Protein AF-A0A316EI68-F1 (afdb_monomer)

InterPro domains:
  IPR009288 Gamma-glutamylcyclotransferase, AIG2-like domain [PF06094] (2-66)
  IPR036568 Gamma-glutamyl cyclotransferase-like superfamily [SSF110857] (9-66)

Nearest PDB structures (foldseek):
  5vog-assembly1_A-2  TM=6.009E-01  e=2.209E+00  Neisseria gonorrhoeae
  1yu9-assembly1_A  TM=3.524E-01  e=1.386E+00  Homo sapiens
  5d80-assembly2_g  TM=3.640E-01  e=2.361E+00  Saccharomyces cerevisiae S288C
  5d80-assembly1_G  TM=3.641E-01  e=2.697E+00  Saccharomyces cerevisiae S288C
  7r0q-assembly2_B  TM=3.190E-01  e=7.320E+00  Homo sapiens

Structure (mmCIF, N/CA/C/O backbone):
data_AF-A0A316EI68-F1
#
_entry.id   AF-A0A316EI68-F1
#
loop_
_atom_site.group_PDB
_atom_site.id
_atom_site.type_symbol
_atom_site.label_atom_id
_atom_site.label_alt_id
_atom_site.label_comp_id
_atom_site.label_asym_id
_atom_site.label_entity_id
_atom_site.label_seq_id
_atom_site.pdbx_PDB_ins_code
_atom_site.Cartn_x
_atom_site.Cartn_y
_atom_site.Cartn_z
_atom_site.occupancy
_atom_site.B_iso_or_equiv
_atom_site.auth_seq_id
_atom_site.auth_comp_id
_atom_site.auth_asym_id
_atom_site.auth_atom_id
_atom_site.pdbx_PDB_model_num
ATOM 1 N N . MET A 1 1 ? -7.241 2.957 7.451 1.00 86.25 1 MET A N 1
ATOM 2 C CA . MET A 1 1 ? -6.798 1.689 8.074 1.00 86.25 1 MET A CA 1
ATOM 3 C C . MET A 1 1 ? -7.855 0.630 7.813 1.00 86.25 1 MET A C 1
ATOM 5 O O . MET A 1 1 ? -9.027 0.918 8.019 1.00 86.25 1 MET A O 1
ATOM 9 N N . TYR A 1 2 ? -7.462 -0.559 7.354 1.00 92.56 2 TYR A N 1
ATOM 10 C CA . TYR A 1 2 ? -8.380 -1.671 7.083 1.00 92.56 2 TYR A CA 1
ATOM 11 C C . TYR A 1 2 ? -7.869 -2.948 7.751 1.00 92.56 2 TYR A C 1
ATOM 13 O O .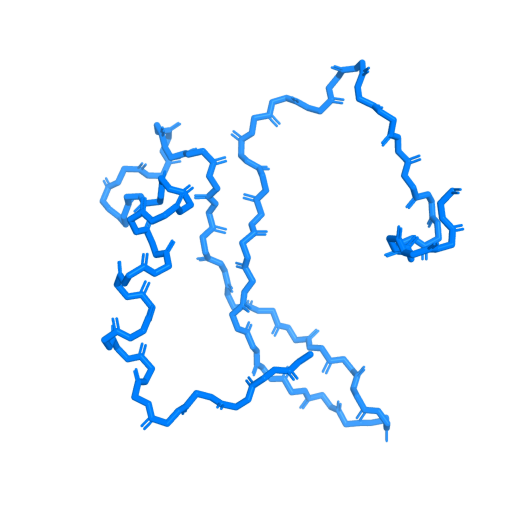 TYR A 1 2 ? -6.669 -3.212 7.743 1.00 92.56 2 TYR A O 1
ATOM 21 N N . LYS A 1 3 ? -8.778 -3.761 8.301 1.00 91.81 3 LYS A N 1
ATOM 22 C CA . LYS A 1 3 ? -8.445 -5.093 8.822 1.00 91.81 3 LYS A CA 1
ATOM 23 C C . LYS A 1 3 ? -8.625 -6.130 7.720 1.00 91.81 3 LYS A C 1
ATOM 25 O O . LYS A 1 3 ? -9.732 -6.307 7.215 1.00 91.81 3 LYS A O 1
ATOM 30 N N . LEU A 1 4 ? -7.553 -6.839 7.380 1.00 90.81 4 LEU A N 1
ATOM 31 C CA . LEU A 1 4 ? -7.585 -7.855 6.331 1.00 90.81 4 LEU A CA 1
ATOM 32 C C . LEU A 1 4 ? -8.017 -9.208 6.911 1.00 90.81 4 LEU A C 1
ATOM 34 O O . LEU A 1 4 ? -7.436 -9.694 7.878 1.00 90.81 4 LEU A O 1
ATOM 38 N N . THR A 1 5 ? -9.029 -9.834 6.313 1.00 89.12 5 THR A N 1
ATOM 39 C CA . THR A 1 5 ? -9.535 -11.158 6.726 1.00 89.12 5 THR A CA 1
ATOM 40 C C . THR A 1 5 ? -8.723 -12.317 6.145 1.00 89.12 5 THR A C 1
ATOM 42 O O . THR A 1 5 ? -8.717 -13.411 6.699 1.00 89.12 5 THR A O 1
ATOM 45 N N . SER A 1 6 ? -8.027 -12.100 5.029 1.00 91.44 6 SER A N 1
ATOM 46 C CA . SER A 1 6 ? -7.135 -13.072 4.383 1.00 91.44 6 SER A CA 1
ATOM 47 C C . SER A 1 6 ? -5.880 -12.355 3.881 1.00 91.44 6 SER A C 1
ATOM 49 O O . SER A 1 6 ? -5.758 -12.117 2.677 1.00 91.44 6 SER A O 1
ATOM 51 N N . PRO A 1 7 ? -4.967 -11.971 4.795 1.00 90.19 7 PRO A N 1
ATOM 52 C CA . PRO A 1 7 ? -3.875 -11.051 4.493 1.00 90.19 7 PRO A CA 1
ATOM 53 C C . PRO A 1 7 ? -3.000 -11.560 3.353 1.00 90.19 7 PRO A C 1
ATOM 55 O O . PRO A 1 7 ? -2.820 -10.826 2.402 1.00 90.19 7 PRO A O 1
ATOM 58 N N . ILE A 1 8 ? -2.571 -12.826 3.366 1.00 92.62 8 ILE A N 1
ATOM 59 C CA . ILE A 1 8 ? -1.678 -13.385 2.333 1.00 92.62 8 ILE A CA 1
ATOM 60 C C . ILE A 1 8 ? -2.260 -13.227 0.919 1.00 92.62 8 ILE A C 1
ATOM 62 O O . ILE A 1 8 ? -1.580 -12.750 0.018 1.00 92.62 8 ILE A O 1
ATOM 66 N N . LYS A 1 9 ? -3.530 -13.607 0.720 1.00 94.44 9 LYS A N 1
ATOM 67 C CA . LYS A 1 9 ? -4.167 -13.559 -0.606 1.00 94.44 9 LYS A CA 1
ATOM 68 C C . LYS A 1 9 ? -4.393 -12.130 -1.079 1.00 94.44 9 LYS A C 1
ATOM 70 O O . LYS A 1 9 ? -4.136 -11.827 -2.234 1.00 94.44 9 LYS A O 1
ATOM 75 N N . LEU A 1 10 ? -4.901 -11.274 -0.195 1.00 95.25 10 LEU A N 1
ATOM 76 C CA . LEU A 1 10 ? -5.191 -9.892 -0.558 1.00 95.25 10 LEU A CA 1
ATOM 77 C C . LEU A 1 10 ? -3.905 -9.106 -0.808 1.00 95.25 10 LEU A C 1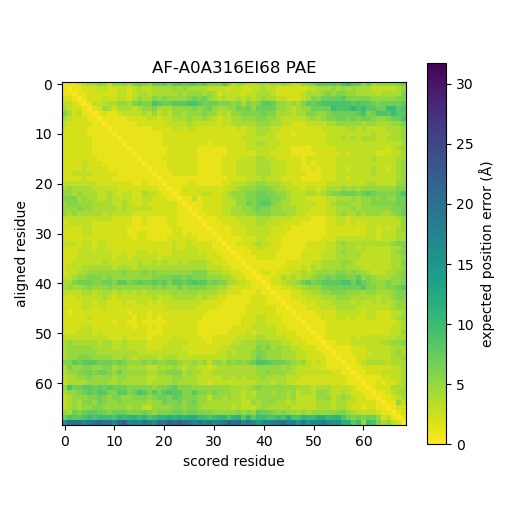
ATOM 79 O O . LEU A 1 10 ? -3.840 -8.332 -1.750 1.00 95.25 10 LEU A O 1
ATOM 83 N N . LEU A 1 11 ? -2.881 -9.343 0.007 1.00 96.12 11 LEU A N 1
ATOM 84 C CA . LEU A 1 11 ? -1.568 -8.751 -0.169 1.00 96.12 11 LEU A CA 1
ATOM 85 C C . LEU A 1 11 ? -0.940 -9.147 -1.504 1.00 96.12 11 LEU A C 1
ATOM 87 O O . LEU A 1 11 ? -0.442 -8.263 -2.172 1.00 96.12 11 LEU A O 1
ATOM 91 N N . ALA A 1 12 ? -1.044 -10.404 -1.943 1.00 95.69 12 ALA A N 1
ATOM 92 C CA . ALA A 1 12 ? -0.548 -10.800 -3.264 1.00 95.69 12 ALA A CA 1
ATOM 93 C C . ALA A 1 12 ? -1.244 -10.047 -4.418 1.00 95.69 12 ALA A C 1
ATOM 95 O O . ALA A 1 12 ? -0.592 -9.661 -5.380 1.00 95.69 12 ALA A O 1
ATOM 96 N N . ILE A 1 13 ? -2.556 -9.802 -4.306 1.00 96.25 13 ILE A N 1
ATOM 97 C CA . ILE A 1 13 ? -3.312 -9.016 -5.300 1.00 96.25 13 ILE A CA 1
ATOM 98 C C . ILE A 1 13 ? -2.868 -7.548 -5.283 1.00 96.25 13 ILE A C 1
ATOM 100 O O . ILE A 1 13 ? -2.730 -6.932 -6.335 1.00 96.25 13 ILE A O 1
ATOM 104 N N . LEU A 1 14 ? -2.665 -6.980 -4.092 1.00 96.81 14 LEU A N 1
ATOM 105 C CA . LEU A 1 14 ? -2.185 -5.607 -3.950 1.00 96.81 14 LEU A CA 1
ATOM 106 C C . LEU A 1 14 ? -0.736 -5.4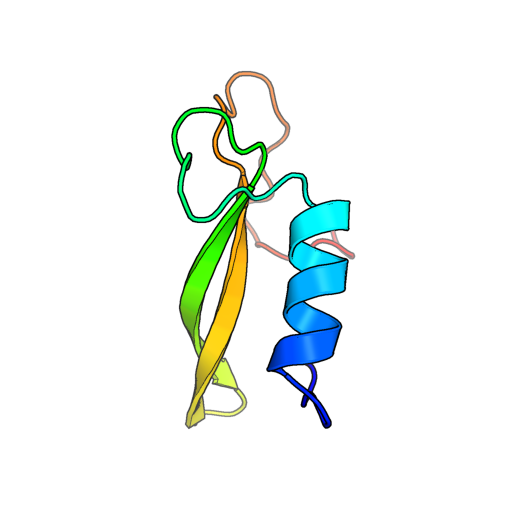64 -4.433 1.00 96.81 14 LEU A C 1
ATOM 108 O O . LEU A 1 14 ? -0.433 -4.478 -5.083 1.00 96.81 14 LEU A O 1
ATOM 112 N N . ASP A 1 15 ? 0.124 -6.449 -4.172 1.00 97.50 15 ASP A N 1
ATOM 113 C CA . ASP A 1 15 ? 1.512 -6.471 -4.642 1.00 97.50 15 ASP A CA 1
ATOM 114 C C . ASP A 1 15 ? 1.561 -6.416 -6.174 1.00 97.50 15 ASP A C 1
ATOM 116 O O . ASP A 1 15 ? 2.300 -5.617 -6.739 1.00 97.50 15 ASP A O 1
ATOM 120 N N . GLU A 1 16 ? 0.726 -7.212 -6.850 1.00 97.25 16 GLU A N 1
ATOM 121 C CA . GLU A 1 16 ? 0.597 -7.177 -8.311 1.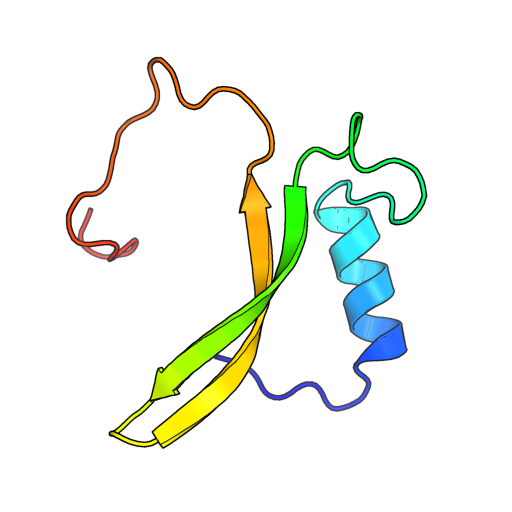00 97.25 16 GLU A CA 1
ATOM 122 C C . GLU A 1 16 ? 0.076 -5.819 -8.806 1.00 97.25 16 GLU A C 1
ATOM 124 O O . GLU A 1 16 ? 0.635 -5.251 -9.742 1.00 97.25 16 GLU A O 1
ATOM 129 N N . TYR A 1 17 ? -0.970 -5.283 -8.167 1.00 97.38 17 TYR A N 1
ATOM 130 C CA . TYR A 1 17 ? -1.572 -4.000 -8.542 1.00 97.38 17 TYR A CA 1
ATOM 131 C C . TYR A 1 17 ? -0.610 -2.813 -8.377 1.00 97.38 17 TYR A C 1
ATOM 133 O O . TYR A 1 17 ? -0.590 -1.921 -9.220 1.00 97.38 17 TYR A O 1
ATOM 141 N N . GLU A 1 18 ? 0.183 -2.804 -7.305 1.00 97.56 18 GLU 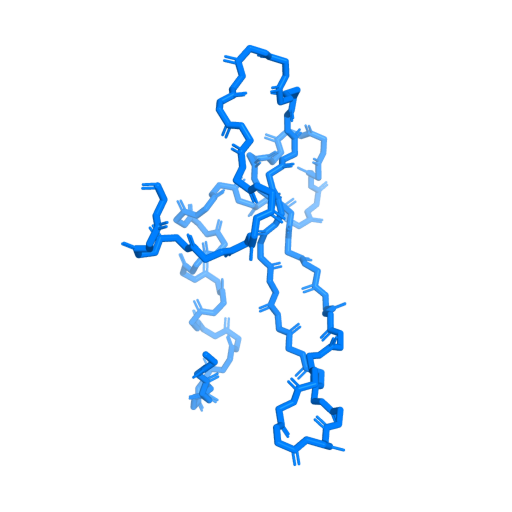A N 1
ATOM 142 C CA . GLU A 1 18 ? 1.149 -1.744 -6.986 1.00 97.56 18 GLU A CA 1
ATOM 143 C C . GLU A 1 18 ? 2.517 -1.958 -7.666 1.00 97.56 18 GLU A C 1
ATOM 145 O O . GLU A 1 18 ? 3.460 -1.207 -7.412 1.00 97.56 18 GLU A O 1
ATOM 150 N N . GLU A 1 19 ? 2.650 -2.985 -8.517 1.00 97.88 19 GLU A N 1
ATOM 151 C CA . GLU A 1 19 ? 3.910 -3.377 -9.165 1.00 97.88 19 GLU A CA 1
ATOM 152 C C . GLU A 1 19 ? 5.062 -3.552 -8.150 1.00 97.88 19 GLU A C 1
ATOM 154 O O . GLU A 1 19 ? 6.189 -3.079 -8.350 1.00 97.88 19 GLU A O 1
ATOM 159 N N . PHE A 1 20 ? 4.761 -4.215 -7.029 1.00 98.06 20 PHE A N 1
ATOM 160 C CA . PHE A 1 20 ? 5.727 -4.606 -6.010 1.00 98.06 20 PHE A CA 1
ATOM 161 C C . PHE A 1 20 ? 6.192 -6.051 -6.221 1.00 98.0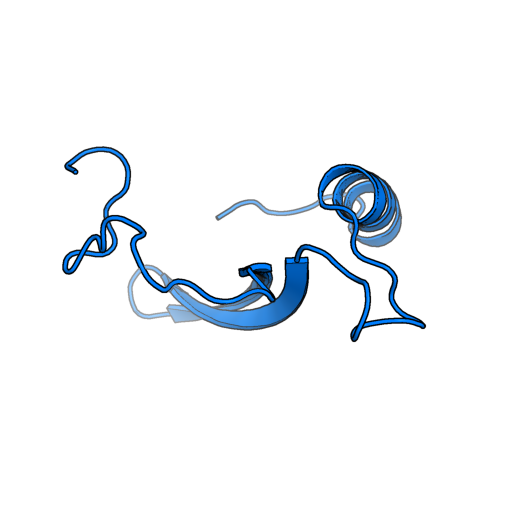6 20 PHE A C 1
ATOM 163 O O . PHE A 1 20 ? 5.412 -7.004 -6.175 1.00 98.06 20 PHE A O 1
ATOM 170 N N . PHE A 1 21 ? 7.502 -6.219 -6.375 1.00 96.06 21 PHE A N 1
ATOM 171 C CA . PHE A 1 21 ? 8.169 -7.503 -6.536 1.00 96.06 21 PHE A CA 1
ATOM 172 C C . PHE A 1 21 ? 9.062 -7.761 -5.320 1.00 96.06 21 PHE A C 1
ATOM 174 O O . PHE A 1 21 ? 10.116 -7.150 -5.175 1.00 96.06 21 PHE A O 1
ATOM 181 N N . ALA A 1 22 ? 8.663 -8.695 -4.451 1.00 92.62 22 ALA A N 1
ATOM 182 C CA . ALA A 1 22 ? 9.361 -8.962 -3.186 1.00 92.62 22 ALA A CA 1
ATOM 183 C C . ALA A 1 22 ? 10.840 -9.373 -3.349 1.00 92.62 22 ALA A C 1
ATOM 185 O O . ALA A 1 22 ? 11.651 -9.109 -2.462 1.00 92.62 22 ALA A O 1
ATOM 186 N N . ASP A 1 23 ? 11.186 -9.991 -4.481 1.00 95.25 23 ASP A N 1
ATOM 187 C CA . ASP A 1 23 ? 12.555 -10.398 -4.814 1.00 95.25 23 ASP A CA 1
ATOM 188 C C . ASP A 1 23 ? 13.323 -9.326 -5.619 1.00 95.25 23 ASP A C 1
ATOM 190 O O . ASP A 1 23 ? 14.513 -9.490 -5.888 1.00 95.25 23 ASP A O 1
ATOM 194 N N . ASP A 1 24 ? 12.664 -8.225 -6.002 1.00 95.62 24 ASP A N 1
ATOM 195 C CA . ASP A 1 24 ? 13.232 -7.140 -6.807 1.00 95.62 24 ASP A CA 1
ATOM 196 C C . ASP A 1 24 ? 12.686 -5.764 -6.392 1.00 95.62 24 ASP A C 1
ATOM 198 O O . ASP A 1 24 ? 11.954 -5.071 -7.111 1.00 95.62 24 ASP A O 1
ATOM 202 N N . ASN A 1 25 ? 13.095 -5.334 -5.201 1.00 92.88 25 ASN A N 1
ATOM 203 C CA . ASN A 1 25 ? 12.768 -4.004 -4.695 1.00 92.88 25 ASN A CA 1
ATOM 204 C C . ASN A 1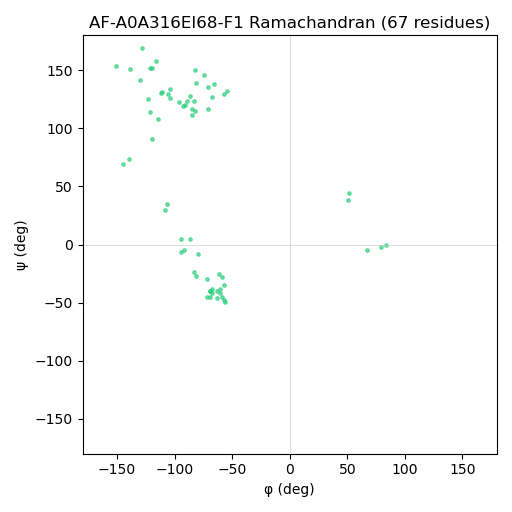 25 ? 13.337 -2.881 -5.578 1.00 92.88 25 ASN A C 1
ATOM 206 O O . ASN A 1 25 ? 12.801 -1.782 -5.579 1.00 92.88 25 ASN A O 1
ATOM 210 N N . VAL A 1 26 ? 14.419 -3.111 -6.327 1.00 94.25 26 VAL A N 1
ATOM 211 C CA . VAL A 1 26 ? 15.044 -2.050 -7.138 1.00 94.25 26 VAL A CA 1
ATOM 212 C C . VAL A 1 26 ? 14.141 -1.651 -8.301 1.00 94.25 26 VAL A C 1
ATOM 214 O O . VAL A 1 26 ? 14.028 -0.464 -8.602 1.00 94.25 26 VAL A O 1
ATOM 217 N N . ASN A 1 27 ? 13.482 -2.623 -8.934 1.00 94.38 27 ASN A N 1
ATOM 218 C CA . ASN A 1 27 ? 12.598 -2.362 -10.069 1.00 94.38 27 ASN A CA 1
ATOM 219 C C . ASN A 1 27 ? 11.120 -2.195 -9.682 1.00 94.38 27 ASN A C 1
ATOM 221 O O . ASN A 1 27 ? 10.311 -1.817 -10.530 1.00 94.38 27 ASN A O 1
ATOM 225 N N . SER A 1 28 ? 10.766 -2.424 -8.417 1.00 97.38 28 SER A N 1
ATOM 226 C CA . SER A 1 28 ? 9.407 -2.217 -7.906 1.00 97.38 28 SER A CA 1
ATOM 227 C C . SER A 1 28 ? 8.995 -0.740 -7.936 1.00 97.38 28 SER A C 1
ATOM 229 O O . SER A 1 28 ? 9.779 0.141 -7.564 1.00 97.38 28 SER A O 1
ATOM 231 N N . VAL A 1 29 ? 7.753 -0.453 -8.348 1.00 97.38 29 VAL A N 1
ATOM 232 C CA . VAL A 1 29 ? 7.210 0.923 -8.361 1.00 97.38 29 VAL A CA 1
ATOM 233 C C . VAL A 1 29 ? 6.947 1.409 -6.940 1.00 97.38 29 VAL A C 1
ATOM 235 O O . VAL A 1 29 ? 7.326 2.528 -6.582 1.00 97.38 29 VAL A O 1
ATOM 238 N N . PHE A 1 30 ? 6.335 0.547 -6.135 1.00 98.19 30 PHE A N 1
ATOM 239 C CA . PHE A 1 30 ? 6.117 0.751 -4.714 1.00 98.19 30 PHE A CA 1
ATOM 240 C C . PHE A 1 30 ? 6.766 -0.371 -3.907 1.00 98.19 30 PHE A C 1
ATOM 242 O O . PHE A 1 30 ? 6.882 -1.498 -4.378 1.00 98.19 30 PHE A O 1
ATOM 249 N N . ILE A 1 31 ? 7.161 -0.073 -2.672 1.00 97.62 31 ILE A N 1
ATOM 250 C CA . ILE A 1 31 ? 7.697 -1.050 -1.719 1.00 97.62 31 ILE A CA 1
ATOM 251 C C . ILE A 1 31 ? 6.718 -1.231 -0.576 1.00 97.62 31 ILE A C 1
ATOM 253 O O . ILE A 1 31 ? 6.281 -0.251 0.028 1.00 97.62 31 ILE A O 1
ATOM 257 N N . ARG A 1 32 ? 6.397 -2.486 -0.252 1.00 97.00 32 ARG A N 1
ATOM 258 C CA . ARG A 1 32 ? 5.565 -2.798 0.907 1.00 97.00 32 ARG A CA 1
ATOM 259 C C . ARG A 1 32 ? 6.399 -2.888 2.180 1.00 97.00 32 ARG A C 1
ATOM 261 O O . ARG A 1 32 ? 7.167 -3.833 2.351 1.00 97.00 32 ARG A O 1
ATOM 268 N N . ASN A 1 33 ? 6.134 -1.991 3.120 1.00 96.06 33 ASN A N 1
ATOM 269 C CA . ASN A 1 33 ? 6.739 -1.984 4.448 1.00 96.06 33 ASN A CA 1
ATOM 270 C C . ASN A 1 33 ? 5.694 -2.210 5.544 1.00 96.06 33 ASN A C 1
ATOM 272 O O . ASN A 1 33 ? 4.501 -1.951 5.369 1.00 96.06 33 ASN A O 1
ATOM 276 N N . THR A 1 34 ? 6.151 -2.674 6.704 1.00 95.81 34 THR A N 1
ATOM 277 C CA . THR A 1 34 ? 5.392 -2.607 7.958 1.00 95.81 34 THR A CA 1
ATOM 278 C C . THR A 1 34 ? 5.701 -1.291 8.661 1.00 95.81 34 THR A C 1
ATOM 280 O O . THR A 1 34 ? 6.859 -1.012 8.970 1.00 95.81 34 THR A O 1
ATOM 283 N N . ILE A 1 35 ? 4.671 -0.499 8.944 1.00 95.88 35 ILE A N 1
ATOM 284 C CA . ILE A 1 35 ? 4.765 0.772 9.664 1.00 95.88 35 ILE A CA 1
ATOM 285 C C . ILE A 1 35 ? 3.942 0.718 10.951 1.00 95.88 35 ILE A C 1
ATOM 287 O O . ILE A 1 35 ? 2.938 0.012 11.036 1.00 95.88 35 ILE A O 1
ATOM 291 N N . ASN A 1 36 ? 4.346 1.497 11.952 1.00 96.50 36 ASN A N 1
ATOM 292 C CA . ASN A 1 36 ? 3.548 1.710 13.156 1.00 96.50 36 ASN A CA 1
ATOM 293 C C . ASN A 1 36 ? 2.675 2.951 12.978 1.00 96.50 36 ASN A C 1
ATOM 295 O O . ASN A 1 36 ? 3.187 4.056 12.805 1.00 96.50 36 ASN A O 1
ATOM 299 N N . VAL A 1 37 ? 1.358 2.770 13.040 1.00 95.19 37 VAL A N 1
ATOM 300 C CA . VAL A 1 37 ? 0.375 3.850 12.935 1.00 95.19 37 VAL A CA 1
ATOM 301 C C . VAL A 1 37 ? -0.210 4.120 14.314 1.00 95.19 37 VAL A C 1
ATOM 303 O O . VAL A 1 37 ? -0.672 3.198 14.983 1.00 95.19 37 VAL A O 1
ATOM 306 N N . ASN A 1 38 ? -0.220 5.384 14.736 1.00 94.75 38 ASN A N 1
ATOM 307 C CA . ASN A 1 38 ? -0.957 5.791 15.927 1.00 94.75 38 ASN A CA 1
ATOM 308 C C . ASN A 1 38 ? -2.431 6.003 15.561 1.00 94.75 38 ASN A C 1
ATOM 310 O O . ASN A 1 38 ? -2.756 6.887 14.769 1.00 94.75 38 ASN A O 1
ATOM 314 N N . LEU A 1 39 ? -3.305 5.178 16.129 1.00 92.75 39 LEU A N 1
ATOM 315 C CA . LEU A 1 39 ? -4.751 5.254 15.987 1.00 92.75 39 LEU A CA 1
ATOM 316 C C . LEU A 1 39 ? -5.363 5.423 17.378 1.00 92.75 39 LEU A C 1
ATOM 318 O O . LEU A 1 39 ? -5.244 4.534 18.218 1.00 92.75 39 LEU A O 1
ATOM 322 N N . ASP A 1 40 ? -5.987 6.574 17.631 1.00 92.88 40 ASP A N 1
ATOM 323 C CA . ASP A 1 40 ? -6.644 6.903 18.905 1.00 92.88 40 ASP A CA 1
ATOM 324 C C . ASP A 1 40 ? -5.757 6.675 20.148 1.00 92.88 40 ASP A C 1
ATOM 326 O O . ASP A 1 40 ? -6.207 6.212 21.196 1.00 92.88 40 ASP A O 1
ATOM 330 N N . GLY A 1 41 ? -4.461 6.984 20.031 1.00 94.25 41 GLY A N 1
ATOM 331 C CA . GLY A 1 41 ? -3.481 6.812 21.105 1.00 94.25 41 GLY A CA 1
ATOM 332 C C . GLY A 1 41 ? -2.895 5.402 21.215 1.00 94.25 41 GLY A C 1
ATOM 333 O O . GLY A 1 41 ? -2.038 5.174 22.069 1.00 94.25 41 GLY A O 1
ATOM 334 N N . GLN A 1 42 ? -3.306 4.465 20.359 1.00 94.50 42 GLN A N 1
ATOM 335 C CA . GLN A 1 42 ? -2.752 3.114 20.287 1.00 94.50 42 GLN A CA 1
ATOM 336 C C . GLN A 1 42 ? -1.835 2.969 19.074 1.00 94.50 42 GLN A C 1
ATOM 338 O O . GLN A 1 42 ? -2.187 3.359 17.965 1.00 94.50 42 GLN A O 1
ATOM 343 N N . SER A 1 43 ? -0.658 2.375 19.272 1.00 95.81 43 SER A N 1
ATOM 344 C CA . SER A 1 43 ? 0.230 2.022 18.163 1.00 95.81 43 SER A CA 1
ATOM 345 C C . SER A 1 43 ? -0.200 0.686 17.568 1.00 95.81 43 SER A C 1
ATOM 347 O O . SER A 1 43 ? -0.250 -0.317 18.278 1.00 95.81 43 SER A O 1
ATOM 349 N N . VAL A 1 44 ? -0.488 0.670 16.270 1.00 95.38 44 VAL A N 1
ATOM 350 C CA . VAL A 1 44 ? -0.879 -0.525 15.522 1.00 95.38 44 VAL A CA 1
ATOM 351 C C . VAL A 1 44 ? 0.078 -0.719 14.352 1.00 95.38 44 VAL A C 1
ATOM 353 O O . VAL A 1 44 ? 0.247 0.178 13.527 1.00 95.38 44 VAL A O 1
ATOM 356 N N . GLU A 1 45 ? 0.689 -1.897 14.265 1.00 95.56 45 GLU A N 1
ATOM 357 C CA . GLU A 1 45 ? 1.500 -2.282 13.109 1.00 95.56 45 GLU A CA 1
ATOM 358 C C . GLU A 1 45 ? 0.599 -2.537 11.891 1.00 95.56 45 GLU A C 1
ATOM 360 O O . GLU A 1 45 ? -0.473 -3.139 11.998 1.00 95.56 45 GLU A O 1
ATOM 365 N N . SER A 1 46 ? 0.984 -2.032 10.722 1.00 95.62 46 SER A N 1
ATOM 366 C CA . SER A 1 46 ? 0.194 -2.116 9.492 1.00 95.62 46 SER A CA 1
ATOM 367 C C . SER A 1 46 ? 1.078 -2.125 8.253 1.00 95.62 46 SER A C 1
ATOM 369 O O . SER A 1 46 ? 2.179 -1.586 8.267 1.00 95.62 46 SER A O 1
ATOM 371 N N . TYR A 1 47 ? 0.586 -2.717 7.166 1.00 96.56 47 TYR A N 1
ATOM 372 C CA . TYR A 1 47 ? 1.263 -2.662 5.871 1.00 96.56 47 TYR A CA 1
ATOM 373 C C . TYR A 1 47 ? 0.970 -1.341 5.156 1.00 96.56 47 TYR A C 1
ATOM 375 O O . TYR A 1 47 ? -0.177 -0.889 5.139 1.00 96.56 47 TYR A O 1
ATOM 383 N N . ALA A 1 48 ? 1.992 -0.764 4.531 1.00 96.75 48 ALA A N 1
ATOM 384 C CA . ALA A 1 48 ? 1.891 0.406 3.669 1.00 96.75 48 ALA A CA 1
ATOM 385 C C . ALA A 1 48 ? 2.774 0.237 2.428 1.00 96.75 48 ALA A C 1
ATOM 387 O O . ALA A 1 48 ? 3.789 -0.454 2.484 1.00 96.75 48 ALA A O 1
ATOM 388 N N . TYR A 1 49 ? 2.371 0.874 1.329 1.00 97.44 49 TYR A N 1
ATOM 389 C CA . TYR A 1 49 ? 3.147 0.948 0.094 1.00 97.44 49 TYR A CA 1
ATOM 390 C C . TYR A 1 49 ? 3.776 2.331 -0.027 1.00 97.44 49 TYR A C 1
ATOM 392 O O . TYR A 1 49 ? 3.084 3.348 0.047 1.00 97.44 49 TYR A O 1
ATOM 400 N N . GLU A 1 50 ? 5.089 2.360 -0.208 1.00 96.44 50 GLU A N 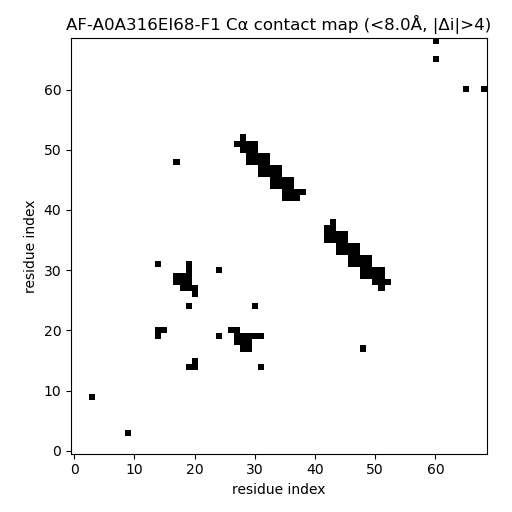1
ATOM 401 C CA . GLU A 1 50 ? 5.880 3.579 -0.341 1.00 96.44 50 GLU A CA 1
ATOM 402 C C . GLU A 1 50 ? 6.407 3.702 -1.766 1.00 96.44 50 GLU A C 1
ATOM 404 O O . GLU A 1 50 ? 6.943 2.746 -2.323 1.00 96.44 50 GLU A O 1
ATOM 409 N N . PHE A 1 51 ? 6.241 4.878 -2.371 1.00 96.69 51 PHE A N 1
ATOM 410 C CA . PHE A 1 51 ? 6.695 5.119 -3.736 1.00 96.69 51 PHE A CA 1
ATOM 411 C C . PHE A 1 51 ? 8.223 5.090 -3.807 1.00 96.69 51 PHE A C 1
ATOM 413 O O . PHE A 1 51 ? 8.895 5.817 -3.079 1.00 96.69 51 PHE A O 1
ATOM 420 N N . ASN A 1 52 ? 8.768 4.273 -4.706 1.00 96.94 52 ASN A N 1
ATOM 421 C CA . ASN A 1 52 ? 10.190 3.928 -4.741 1.00 96.94 52 ASN A CA 1
ATOM 422 C C . ASN A 1 52 ? 10.940 4.563 -5.920 1.00 96.94 52 ASN A C 1
ATOM 424 O O . ASN A 1 52 ? 11.902 4.021 -6.460 1.00 96.94 52 ASN A O 1
ATOM 428 N N . ARG A 1 53 ? 10.479 5.729 -6.368 1.00 95.25 53 ARG A N 1
ATOM 429 C CA . ARG A 1 53 ? 11.137 6.505 -7.425 1.00 95.25 53 ARG A CA 1
ATOM 430 C C . ARG A 1 53 ? 11.351 7.935 -6.957 1.00 95.25 53 ARG A C 1
ATOM 432 O O . ARG A 1 53 ? 10.811 8.356 -5.936 1.00 95.25 53 ARG A O 1
ATOM 439 N N . SER A 1 54 ? 12.141 8.688 -7.723 1.00 94.81 54 SER A N 1
ATOM 440 C CA . SER A 1 54 ? 12.358 10.108 -7.441 1.00 94.81 54 SER A CA 1
ATOM 441 C C . SER A 1 54 ? 11.024 10.849 -7.344 1.00 94.81 54 SER A C 1
ATOM 443 O O . SER A 1 54 ? 10.157 10.710 -8.208 1.00 94.81 54 SER A O 1
ATOM 445 N N . THR A 1 55 ? 10.882 11.647 -6.291 1.00 94.94 55 THR A N 1
ATOM 446 C CA . THR A 1 55 ? 9.739 12.536 -6.065 1.00 94.94 55 THR A CA 1
ATOM 447 C C . THR A 1 55 ? 9.995 13.954 -6.583 1.00 94.94 55 THR A C 1
ATOM 449 O O . THR A 1 55 ? 9.161 14.841 -6.399 1.00 94.94 55 THR A O 1
ATOM 452 N N . GLU A 1 56 ? 11.133 14.184 -7.245 1.00 96.50 56 GLU A N 1
ATOM 453 C CA . GLU A 1 56 ? 11.494 15.478 -7.818 1.00 96.50 56 GLU A CA 1
ATOM 454 C C . GLU A 1 56 ? 10.423 15.969 -8.805 1.00 96.50 56 GLU A C 1
ATOM 456 O O . GLU A 1 56 ? 9.987 15.248 -9.702 1.00 96.50 56 GLU A O 1
ATOM 461 N N . GLY A 1 57 ? 9.976 17.213 -8.620 1.00 95.25 57 GLY A N 1
ATOM 462 C CA . GLY A 1 57 ? 8.940 17.829 -9.451 1.00 95.25 57 GLY A CA 1
ATOM 463 C C . GLY A 1 57 ? 7.501 17.410 -9.124 1.00 95.25 57 GLY A C 1
ATOM 464 O O . GLY A 1 57 ? 6.575 17.942 -9.737 1.00 95.25 57 GLY A O 1
ATOM 465 N N . LEU A 1 58 ? 7.277 16.511 -8.158 1.00 94.81 58 LEU A N 1
ATOM 466 C CA . LEU A 1 58 ? 5.932 16.174 -7.684 1.00 94.81 58 LEU A CA 1
ATOM 467 C C . LEU A 1 58 ? 5.428 17.193 -6.649 1.00 94.81 58 LEU A C 1
ATOM 469 O O . LEU A 1 58 ? 6.200 17.778 -5.890 1.00 94.81 58 LEU A O 1
ATOM 473 N N . LYS A 1 59 ? 4.103 17.398 -6.596 1.00 93.62 59 LYS A N 1
ATOM 474 C CA . LYS A 1 59 ? 3.468 18.246 -5.573 1.00 93.62 59 LYS A CA 1
ATOM 475 C C . LYS A 1 59 ? 3.527 17.540 -4.218 1.00 93.62 59 LYS A C 1
ATOM 477 O O . LYS A 1 59 ? 2.878 16.512 -4.026 1.00 93.62 59 LYS A O 1
ATOM 482 N N . GLU A 1 60 ? 4.235 18.141 -3.271 1.00 93.88 60 GLU A N 1
ATOM 483 C CA . GLU A 1 60 ? 4.213 17.727 -1.871 1.00 93.88 60 GLU A CA 1
ATOM 484 C C . GLU A 1 60 ? 2.908 18.153 -1.184 1.00 93.88 60 GLU A C 1
ATOM 486 O O . GLU A 1 60 ? 2.338 19.211 -1.466 1.00 93.88 60 GLU A O 1
ATOM 491 N N . ILE A 1 61 ? 2.439 17.323 -0.253 1.00 94.38 61 ILE A N 1
ATOM 492 C CA . ILE A 1 61 ? 1.296 17.616 0.611 1.00 94.38 61 ILE A CA 1
ATOM 493 C C . ILE A 1 61 ? 1.784 17.590 2.046 1.00 94.38 61 ILE A C 1
ATOM 495 O O . ILE A 1 61 ? 1.771 16.552 2.701 1.00 94.38 61 ILE A O 1
ATOM 499 N N . VAL A 1 62 ? 2.206 18.757 2.523 1.00 92.69 62 VAL A N 1
ATOM 500 C CA . VAL A 1 62 ? 2.864 18.927 3.827 1.00 92.69 62 VAL A CA 1
ATOM 501 C C . VAL A 1 62 ? 2.001 18.409 4.986 1.00 92.69 62 VAL A C 1
ATOM 503 O O . VAL A 1 62 ? 2.522 17.860 5.950 1.00 92.69 62 VAL A O 1
ATOM 506 N N . GLY A 1 63 ? 0.673 18.543 4.891 1.00 92.00 63 GLY A N 1
ATOM 507 C CA . GLY A 1 63 ? -0.255 18.070 5.926 1.00 92.00 63 GLY A CA 1
ATOM 508 C C . GLY A 1 63 ? -0.549 16.567 5.899 1.00 92.00 63 GLY A C 1
ATOM 509 O O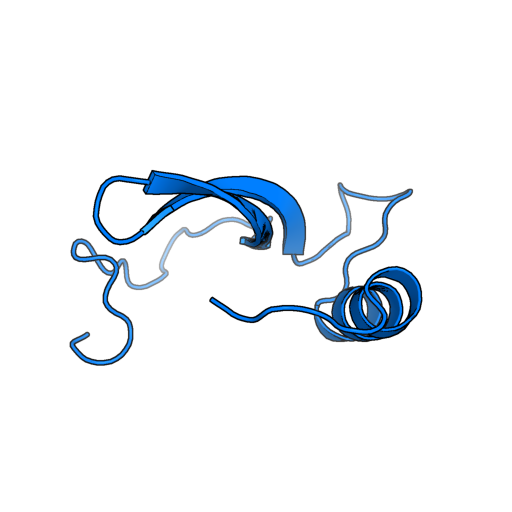 . GLY A 1 63 ? -1.236 16.082 6.791 1.00 92.00 63 GLY A O 1
ATOM 510 N N . GLY A 1 64 ? -0.102 15.835 4.872 1.00 89.88 64 GLY A N 1
ATOM 511 C CA . GLY A 1 64 ? -0.372 14.400 4.706 1.00 89.88 64 GLY A CA 1
ATOM 512 C C . GLY A 1 64 ? -1.837 14.023 4.425 1.00 89.88 64 GLY A C 1
ATOM 513 O O . GLY A 1 64 ? -2.123 12.860 4.154 1.00 89.88 64 GLY A O 1
ATOM 514 N N . ASP A 1 65 ? -2.768 14.980 4.448 1.00 91.19 65 ASP A N 1
ATOM 515 C CA . ASP A 1 65 ? -4.183 14.746 4.164 1.00 91.19 65 ASP A CA 1
ATOM 516 C C . ASP A 1 65 ? -4.450 14.804 2.659 1.00 91.19 65 ASP A C 1
ATOM 518 O O . ASP A 1 65 ? -4.364 15.862 2.034 1.00 91.19 65 ASP A O 1
ATOM 522 N N . PHE A 1 66 ? -4.775 13.652 2.067 1.00 89.06 66 PHE A N 1
ATOM 523 C CA . PHE A 1 66 ? -5.033 13.561 0.635 1.00 89.06 66 PHE A CA 1
ATOM 524 C C . PHE A 1 66 ? -6.354 14.201 0.194 1.00 89.06 66 PHE A C 1
ATOM 526 O O . PHE A 1 66 ? -6.457 14.670 -0.940 1.00 89.06 66 PHE A O 1
ATOM 533 N N . MET A 1 67 ? -7.365 14.212 1.057 1.00 90.12 67 MET A N 1
ATOM 534 C CA . MET A 1 67 ? -8.685 14.725 0.695 1.00 90.12 67 MET A CA 1
ATOM 535 C C . MET A 1 67 ? -8.737 16.251 0.789 1.00 90.12 67 MET A C 1
ATOM 537 O O . MET A 1 67 ? -9.489 16.877 0.047 1.00 90.12 67 MET A O 1
ATOM 541 N N . ASN A 1 68 ? -7.901 16.841 1.647 1.00 81.88 68 ASN A N 1
ATOM 542 C CA . ASN A 1 68 ? -7.833 18.283 1.896 1.00 81.88 68 ASN A CA 1
ATOM 543 C C . ASN A 1 68 ? -6.577 18.952 1.274 1.00 81.88 68 ASN A C 1
ATOM 545 O O . ASN A 1 68 ? -6.003 19.862 1.872 1.00 81.88 68 ASN A O 1
ATOM 549 N N . LYS A 1 69 ? -6.134 18.472 0.099 1.00 58.31 69 LYS A N 1
ATOM 550 C CA . LYS A 1 69 ? -4.901 18.875 -0.627 1.00 58.31 69 LYS A CA 1
ATOM 551 C C . LYS A 1 69 ? -4.912 20.227 -1.343 1.00 58.31 69 LYS A C 1
ATOM 553 O O . LYS A 1 69 ? -5.998 20.673 -1.758 1.00 58.31 69 LYS A O 1
#

Radius of gyration: 14.07 Å; Cα contacts (8 Å, |Δi|>4): 61; chains: 1; bounding box: 25×32×31 Å

Mean predicted aligned error: 3.5 Å

pLDDT: mean 93.97, std 5.22, range [58.31, 98.19]

Secondary structure (DSSP, 8-state):
----SSHHHHHHHHHHHTT--TT-TTT-SEEEEEEEEEETTEEEEEEEEEE-S--TTSPP-TT--STT-

Sequence (69 aa):
MYKLTSPIKLLAILDEYEEFFADDNVNSVFIRNTINVNLDGQSVESYAYEFNRSTEGLKEIVGGDFMNK

Organism: NCBI:txid591202

Foldseek 3Di:
DDDDPPCVVVVVVVCVVQQNDPVCNPPGQWYWDWDFDQDPNDTDTDIDTHGDDDCPPPDDDPVPDPVVD

Solvent-accessible surface area (backbone atoms only — not comparable to full-atom values): 4579 Å² total; per-residue (Å²): 141,82,87,70,93,52,53,72,65,55,48,54,55,48,29,62,75,50,44,36,40,95,92,38,68,84,80,14,52,22,45,81,42,80,44,77,44,78,54,97,88,40,79,42,80,41,80,45,76,42,78,59,62,88,64,81,92,58,88,81,62,92,84,72,51,79,90,79,108